Protein AF-A0A3L9G1S4-F1 (afdb_monomer_lite)

Structure (mmCIF, N/CA/C/O backbone):
data_AF-A0A3L9G1S4-F1
#
_entry.id   AF-A0A3L9G1S4-F1
#
loop_
_atom_site.group_PDB
_atom_site.id
_atom_site.type_symbol
_atom_site.label_atom_id
_atom_site.label_alt_id
_atom_site.label_comp_id
_atom_site.label_asym_id
_atom_site.label_entity_id
_atom_site.label_seq_id
_atom_site.pdbx_PDB_ins_code
_atom_site.Cartn_x
_atom_site.Cartn_y
_atom_site.Cartn_z
_atom_site.occupancy
_atom_site.B_iso_or_equiv
_atom_site.auth_seq_id
_atom_site.auth_comp_id
_atom_site.auth_asym_id
_atom_site.auth_atom_id
_atom_site.pdbx_PDB_model_num
ATOM 1 N N . LEU A 1 1 ? -16.934 -5.164 10.570 1.00 78.69 1 LEU A N 1
ATOM 2 C CA . LEU A 1 1 ? -17.321 -3.794 10.991 1.00 78.69 1 LEU A CA 1
ATOM 3 C C . LEU A 1 1 ? -18.673 -3.375 10.433 1.00 78.69 1 LEU A C 1
ATOM 5 O O . LEU A 1 1 ? -19.546 -3.086 11.239 1.00 78.69 1 LEU A O 1
ATOM 9 N N . GLY A 1 2 ? -18.878 -3.421 9.109 1.00 77.50 2 GLY A N 1
ATOM 10 C CA . GLY A 1 2 ? -20.162 -3.054 8.485 1.00 77.50 2 GLY A CA 1
ATOM 11 C C . GLY A 1 2 ? -21.370 -3.769 9.099 1.00 77.50 2 GLY A C 1
ATOM 12 O O . GLY A 1 2 ? -22.314 -3.113 9.518 1.00 77.50 2 GLY A O 1
ATOM 13 N N . TYR A 1 3 ? -21.289 -5.090 9.299 1.00 83.00 3 TYR A N 1
ATOM 14 C CA . TYR A 1 3 ? -22.360 -5.854 9.953 1.00 83.00 3 TYR A CA 1
ATOM 15 C C . TYR A 1 3 ? -22.731 -5.317 11.350 1.00 83.00 3 TYR A C 1
ATOM 17 O O . TYR A 1 3 ? -23.894 -5.052 11.623 1.00 83.00 3 TYR A O 1
ATOM 25 N N . PHE A 1 4 ? -21.759 -5.083 12.235 1.00 82.44 4 PHE A N 1
ATOM 26 C CA . PHE A 1 4 ? -22.043 -4.601 13.594 1.00 82.44 4 PHE A CA 1
ATOM 27 C C . PH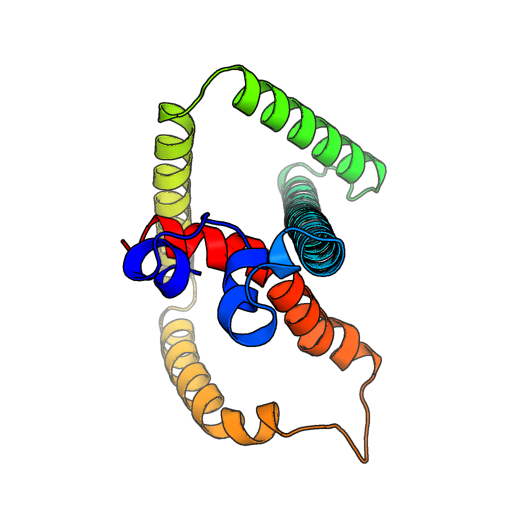E A 1 4 ? -22.545 -3.158 13.621 1.00 82.44 4 PHE A C 1
ATOM 29 O O . PHE A 1 4 ? -23.410 -2.822 14.427 1.00 82.44 4 PHE A O 1
ATOM 36 N N . SER A 1 5 ? -22.042 -2.309 12.728 1.00 78.56 5 SER A N 1
ATOM 37 C CA . SER A 1 5 ? -22.475 -0.918 12.695 1.00 78.56 5 SER A CA 1
ATOM 38 C C . SER A 1 5 ? -23.863 -0.758 12.074 1.00 78.56 5 SER A C 1
ATOM 40 O O . SER A 1 5 ? -24.700 -0.071 12.647 1.00 78.56 5 SER A O 1
ATOM 42 N N . TYR A 1 6 ? -24.164 -1.459 10.976 1.00 81.50 6 TYR A N 1
ATOM 43 C CA . TYR A 1 6 ? -25.438 -1.299 10.266 1.00 81.50 6 TYR A CA 1
ATOM 44 C C . TYR A 1 6 ? -26.550 -2.237 10.737 1.00 81.50 6 TYR A C 1
ATOM 46 O O . TYR A 1 6 ? -27.714 -1.845 10.715 1.00 81.50 6 TYR A O 1
ATOM 54 N N . ARG A 1 7 ? -26.232 -3.457 11.194 1.00 84.12 7 ARG A N 1
ATOM 55 C CA . ARG A 1 7 ? -27.241 -4.414 11.687 1.00 84.12 7 ARG A CA 1
ATOM 56 C C . ARG A 1 7 ? -27.475 -4.311 13.192 1.00 84.12 7 ARG A C 1
ATOM 58 O O . ARG A 1 7 ? -28.610 -4.466 13.626 1.00 84.12 7 ARG A O 1
ATOM 65 N N . TYR A 1 8 ? -26.422 -4.060 13.973 1.00 79.19 8 TYR A N 1
ATOM 66 C CA . TYR A 1 8 ? -26.495 -3.959 15.440 1.00 79.19 8 TYR A CA 1
ATOM 67 C C . TYR A 1 8 ? -26.497 -2.517 15.961 1.00 79.19 8 TYR A C 1
ATOM 69 O O . TYR A 1 8 ? -26.524 -2.315 17.173 1.00 79.19 8 TYR A O 1
ATOM 77 N N . ASN A 1 9 ? -26.489 -1.522 15.065 1.00 81.31 9 ASN A N 1
ATOM 78 C CA . ASN A 1 9 ? -26.499 -0.095 15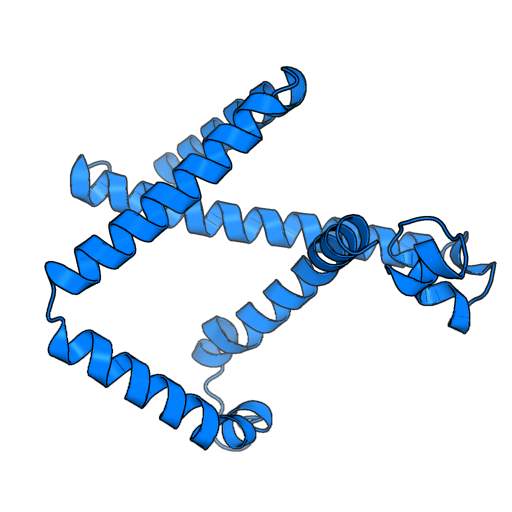.399 1.00 81.31 9 ASN A CA 1
ATOM 79 C C . ASN A 1 9 ? -25.381 0.310 16.384 1.00 81.31 9 ASN A C 1
ATOM 81 O O . ASN A 1 9 ? -25.566 1.167 17.249 1.00 81.31 9 ASN A O 1
ATOM 85 N N . LEU A 1 10 ? -24.225 -0.357 16.286 1.00 82.56 10 LEU A N 1
ATOM 86 C CA . LEU A 1 10 ? -23.045 -0.064 17.097 1.00 82.56 10 LEU A CA 1
ATOM 87 C C . LEU A 1 10 ? -22.185 1.032 16.439 1.00 82.56 10 LEU A C 1
ATOM 89 O O . LEU A 1 10 ? -22.238 1.213 15.217 1.00 82.56 10 LEU A O 1
ATOM 93 N N . PRO A 1 11 ? -21.351 1.745 17.222 1.00 81.19 11 PRO A N 1
ATOM 94 C CA . PRO A 1 11 ? -20.438 2.745 16.677 1.00 81.19 11 PRO A CA 1
ATOM 95 C C . PRO A 1 11 ? -19.550 2.148 15.581 1.00 81.19 11 PRO A C 1
ATOM 97 O O . PRO A 1 11 ? -19.132 0.995 15.673 1.00 81.19 11 PRO A O 1
ATOM 100 N N . LEU A 1 12 ? -19.217 2.925 14.549 1.00 81.44 12 LEU A N 1
ATOM 101 C CA . LEU A 1 12 ? -18.315 2.479 13.485 1.00 81.44 12 LEU A CA 1
ATOM 102 C C . LEU A 1 12 ? -16.856 2.513 13.985 1.00 81.44 12 LEU A C 1
ATOM 104 O O . LEU A 1 12 ? -16.066 3.371 13.607 1.00 81.44 12 LEU A O 1
ATOM 108 N N . THR A 1 13 ? -16.521 1.600 14.896 1.00 82.69 13 THR A N 1
ATOM 109 C CA . THR A 1 13 ? -15.224 1.522 15.587 1.00 82.69 13 THR A CA 1
ATOM 110 C C . THR A 1 13 ? -14.710 0.086 15.611 1.00 82.69 13 THR A C 1
ATOM 112 O O . THR A 1 13 ? -15.507 -0.856 15.594 1.00 82.69 13 THR A O 1
ATOM 115 N N . ILE A 1 14 ? -13.386 -0.103 15.665 1.00 85.50 14 ILE A N 1
ATOM 116 C CA . ILE A 1 14 ? -12.761 -1.439 15.655 1.00 85.50 14 ILE A CA 1
ATOM 117 C C . ILE A 1 14 ? -13.269 -2.271 16.835 1.00 85.50 14 ILE A C 1
ATOM 119 O O . ILE A 1 14 ? -13.687 -3.417 16.646 1.00 85.50 14 ILE A O 1
ATOM 123 N N . ARG A 1 15 ? -13.340 -1.671 18.032 1.00 84.75 15 ARG A N 1
ATOM 124 C CA . ARG A 1 15 ? -13.892 -2.307 19.241 1.00 84.75 15 ARG A CA 1
ATOM 125 C C . ARG A 1 15 ? -15.296 -2.900 19.060 1.00 84.75 15 ARG A C 1
ATOM 127 O O . ARG A 1 15 ? -15.638 -3.859 19.744 1.00 84.75 15 ARG A O 1
ATOM 134 N N . SER A 1 16 ? -16.117 -2.393 18.137 1.00 84.69 16 SER A N 1
ATOM 135 C CA . SER A 1 16 ? -17.471 -2.916 17.904 1.00 84.69 16 SER A CA 1
ATOM 136 C C . SER A 1 16 ? -17.474 -4.306 17.273 1.00 84.69 16 SER A C 1
ATOM 138 O O . SER A 1 16 ? -18.436 -5.047 17.459 1.00 84.69 16 SER A O 1
ATOM 140 N N . ALA A 1 17 ? -16.392 -4.708 16.597 1.00 85.00 17 ALA A N 1
ATOM 141 C CA . ALA A 1 17 ? -16.224 -6.082 16.122 1.00 85.00 17 ALA A CA 1
ATOM 142 C C . ALA A 1 17 ? -16.088 -7.099 17.269 1.00 85.00 17 ALA A C 1
ATOM 144 O O . ALA A 1 17 ? -16.379 -8.277 17.085 1.00 85.00 17 ALA A O 1
ATOM 145 N N . LEU A 1 18 ? -15.686 -6.641 18.456 1.00 86.62 18 LEU A N 1
ATOM 146 C CA . LEU A 1 18 ? -15.483 -7.470 19.644 1.00 86.62 18 LEU A CA 1
ATOM 147 C C . LEU A 1 18 ? -16.738 -7.598 20.517 1.00 86.62 18 LEU A C 1
ATOM 149 O O . LEU A 1 18 ? -16.733 -8.343 21.499 1.00 86.62 18 LEU A O 1
ATOM 153 N N . TYR A 1 19 ? -17.825 -6.907 20.159 1.00 86.19 19 TYR A N 1
ATOM 154 C CA . TYR A 1 19 ? -19.077 -6.929 20.914 1.00 86.19 19 TYR A CA 1
ATOM 155 C C . TYR A 1 19 ? -19.662 -8.341 21.123 1.00 86.19 19 TYR A C 1
ATOM 157 O O . TYR A 1 19 ? -20.096 -8.613 22.239 1.00 86.19 19 TYR A O 1
ATOM 165 N N . PRO A 1 20 ? -19.639 -9.280 20.152 1.00 84.81 20 PRO A N 1
ATOM 166 C CA . PRO A 1 20 ? -20.161 -10.635 20.375 1.00 84.81 20 PRO A CA 1
ATOM 167 C C . PRO A 1 20 ? -19.406 -11.431 21.443 1.00 84.81 20 PRO A C 1
ATOM 169 O O . PRO A 1 20 ? -19.988 -12.300 22.080 1.00 84.81 20 PRO A O 1
ATOM 172 N N . ILE A 1 21 ? -18.116 -11.139 21.633 1.00 87.69 21 ILE A N 1
ATOM 173 C CA . ILE A 1 21 ? -17.244 -11.877 22.556 1.00 87.69 21 ILE A CA 1
ATOM 174 C C . ILE A 1 21 ? -17.260 -11.224 23.943 1.00 87.69 21 ILE A C 1
ATOM 176 O O . ILE A 1 21 ? -17.358 -11.907 24.958 1.00 87.69 21 ILE A O 1
ATOM 180 N N . PHE A 1 22 ? -17.180 -9.891 24.000 1.00 86.56 22 PHE A N 1
ATOM 181 C CA . PHE A 1 22 ? -16.989 -9.151 25.254 1.00 86.56 22 PHE A CA 1
ATOM 182 C C . PHE A 1 22 ? -18.213 -8.330 25.692 1.00 86.56 22 PHE A C 1
ATOM 184 O O . PHE A 1 22 ? -18.203 -7.718 26.766 1.00 86.56 22 PHE A O 1
ATOM 191 N N . GLY A 1 23 ? -19.284 -8.302 24.897 1.00 85.19 23 GLY A N 1
ATOM 192 C CA . GLY A 1 23 ? -20.509 -7.557 25.183 1.00 85.19 23 GLY A CA 1
ATOM 193 C C . GLY A 1 23 ? -20.234 -6.080 25.468 1.00 85.19 23 GLY A C 1
ATOM 194 O O . GLY A 1 23 ? -19.447 -5.427 24.788 1.00 85.19 23 GLY A O 1
ATOM 195 N N . LYS A 1 24 ? -20.836 -5.539 26.534 1.00 84.81 24 LYS A N 1
ATOM 196 C CA . LYS A 1 24 ? -20.651 -4.133 26.949 1.00 84.81 24 LYS A CA 1
ATOM 197 C C . LYS A 1 24 ? -19.234 -3.804 27.456 1.00 84.81 24 LYS A C 1
ATOM 199 O O . LYS A 1 24 ? -18.910 -2.626 27.592 1.00 84.81 24 LYS A O 1
ATOM 204 N N . ARG A 1 25 ? -18.371 -4.803 27.707 1.00 85.12 25 ARG A N 1
ATOM 205 C CA . ARG A 1 25 ? -16.988 -4.586 28.184 1.00 85.12 25 ARG A CA 1
ATOM 206 C C . ARG A 1 25 ? -16.073 -3.970 27.121 1.00 85.12 25 ARG A C 1
ATOM 208 O O . ARG A 1 25 ? -14.985 -3.515 27.461 1.00 85.12 25 ARG A O 1
ATOM 215 N N . ILE A 1 26 ? -16.525 -3.876 25.866 1.00 85.94 26 ILE A N 1
ATOM 216 C CA . ILE A 1 26 ? -15.817 -3.142 24.804 1.00 85.94 26 ILE A CA 1
ATOM 217 C C . ILE A 1 26 ? -15.672 -1.641 25.096 1.00 85.94 26 ILE A C 1
ATOM 219 O O . ILE A 1 26 ? -14.833 -0.983 24.496 1.00 85.94 26 ILE A O 1
ATOM 223 N N . ASN A 1 27 ? -16.464 -1.088 26.019 1.00 84.75 27 ASN A N 1
ATOM 224 C CA . ASN A 1 27 ? -16.330 0.306 26.454 1.00 84.75 27 ASN A CA 1
ATOM 225 C C . ASN A 1 27 ? -15.293 0.484 27.578 1.00 84.75 27 ASN A C 1
ATOM 227 O O . ASN A 1 27 ? -15.135 1.583 28.096 1.00 84.75 27 ASN A O 1
ATOM 231 N N . GLY A 1 28 ? -14.625 -0.599 27.986 1.00 86.88 28 GLY A N 1
ATOM 232 C CA . GLY A 1 28 ? -13.579 -0.600 29.002 1.00 86.88 28 GLY A CA 1
ATOM 233 C C . GLY A 1 28 ? -12.170 -0.787 28.418 1.00 86.88 28 GLY A C 1
ATOM 234 O O . GLY A 1 28 ? -11.968 -0.652 27.208 1.00 86.88 28 GLY A O 1
ATOM 235 N N . PRO A 1 29 ? -11.190 -1.159 29.265 1.00 89.75 29 PRO A N 1
ATOM 236 C CA . PRO A 1 29 ? -9.780 -1.265 28.884 1.00 89.75 29 PRO A CA 1
ATOM 237 C C . PRO A 1 29 ? -9.520 -2.140 27.652 1.00 89.75 29 PRO A C 1
ATOM 239 O O . PRO A 1 29 ? -8.727 -1.762 26.802 1.00 89.75 29 PRO A O 1
ATOM 242 N N . ILE A 1 30 ? -10.243 -3.258 27.506 1.00 87.88 30 ILE A N 1
ATOM 243 C CA . ILE A 1 30 ? -10.076 -4.197 26.381 1.00 87.88 30 ILE A CA 1
ATOM 244 C C . ILE A 1 30 ? -10.353 -3.514 25.034 1.00 87.88 30 ILE A C 1
ATOM 246 O O . ILE A 1 30 ? -9.587 -3.677 24.087 1.00 87.88 30 ILE A O 1
ATOM 250 N N . GLY A 1 31 ? -11.432 -2.730 24.939 1.00 86.81 31 GLY A N 1
ATOM 251 C CA . GLY A 1 31 ? -11.748 -2.018 23.702 1.00 86.81 31 GLY A CA 1
ATOM 252 C C . GLY A 1 31 ? -10.784 -0.868 23.429 1.00 86.81 31 GLY A C 1
ATOM 253 O O . GLY A 1 31 ? -10.409 -0.657 22.279 1.00 86.81 31 GLY A O 1
ATOM 254 N N . HIS A 1 32 ? -10.323 -0.172 24.474 1.00 89.62 32 HIS A N 1
ATOM 255 C CA . HIS A 1 32 ? -9.304 0.871 24.331 1.00 89.62 32 HIS A CA 1
ATOM 256 C C . HIS A 1 32 ? -7.972 0.305 23.830 1.00 89.62 32 HIS A C 1
ATOM 258 O O . HIS A 1 32 ? -7.382 0.884 22.926 1.00 89.62 32 HIS A O 1
ATOM 264 N N . SER A 1 33 ? -7.520 -0.843 24.344 1.00 90.81 33 SER A N 1
ATOM 265 C CA . SER A 1 33 ? -6.294 -1.498 23.870 1.00 90.81 33 SER A CA 1
ATOM 266 C C . SER A 1 33 ? -6.357 -1.843 22.383 1.00 90.81 33 SER A C 1
ATOM 268 O O . SER A 1 33 ? -5.383 -1.643 21.662 1.00 90.81 33 SER A O 1
ATOM 270 N N . VAL A 1 34 ? -7.506 -2.327 21.910 1.00 89.75 34 VAL A N 1
ATOM 271 C CA . VAL A 1 34 ? -7.704 -2.701 20.502 1.00 89.75 34 VAL A CA 1
ATOM 272 C C . VAL A 1 34 ? -7.744 -1.471 19.602 1.00 89.75 34 VAL A C 1
ATOM 274 O O . VAL A 1 34 ? -7.112 -1.470 18.549 1.00 89.75 34 VAL A O 1
ATOM 277 N N . ASP A 1 35 ? -8.436 -0.411 20.018 1.00 89.88 35 ASP A N 1
ATOM 278 C CA . ASP A 1 35 ? -8.448 0.846 19.269 1.00 89.88 35 ASP A CA 1
ATOM 279 C C . ASP A 1 35 ? -7.045 1.477 19.214 1.00 89.88 35 ASP A C 1
ATOM 281 O O . ASP A 1 35 ? -6.629 1.939 18.155 1.00 89.88 35 ASP A O 1
ATOM 285 N N . ILE A 1 36 ? -6.273 1.434 20.308 1.00 91.62 36 ILE A N 1
ATOM 286 C CA . ILE A 1 36 ? -4.873 1.890 20.326 1.00 91.62 36 ILE A CA 1
ATOM 287 C C . ILE A 1 36 ? -4.029 1.068 19.347 1.00 91.62 36 ILE A C 1
ATOM 289 O O . ILE A 1 36 ? -3.320 1.644 18.524 1.00 91.62 36 ILE A O 1
ATOM 293 N N . ALA A 1 37 ? -4.130 -0.264 19.386 1.00 91.44 37 ALA A N 1
ATOM 294 C CA . ALA A 1 37 ? -3.412 -1.136 18.457 1.00 91.44 37 ALA A CA 1
ATOM 295 C C . ALA A 1 37 ? -3.788 -0.845 16.993 1.00 91.44 37 ALA A C 1
ATOM 297 O O . ALA A 1 37 ? -2.916 -0.799 16.127 1.00 91.44 37 ALA A O 1
ATOM 298 N N . ALA A 1 38 ? -5.068 -0.585 16.720 1.00 90.12 38 ALA A N 1
ATOM 299 C CA . ALA A 1 38 ? -5.554 -0.225 15.394 1.00 90.12 38 ALA A CA 1
ATOM 300 C C . ALA A 1 38 ? -5.012 1.125 14.902 1.00 90.12 38 ALA A C 1
ATOM 302 O O . ALA A 1 38 ? -4.618 1.240 13.740 1.00 90.12 38 ALA A O 1
ATOM 303 N N . VAL A 1 39 ? -4.966 2.136 15.774 1.00 91.31 39 VAL A N 1
ATOM 304 C CA . VAL A 1 39 ? -4.378 3.447 15.458 1.00 91.31 39 VAL A CA 1
ATOM 305 C C . VAL A 1 39 ? -2.885 3.303 15.179 1.00 91.31 39 VAL A C 1
ATOM 307 O O . VAL A 1 39 ? -2.415 3.781 14.150 1.00 91.31 39 VAL A O 1
ATOM 310 N N . ILE A 1 40 ? -2.151 2.589 16.036 1.00 91.94 40 ILE A N 1
ATOM 311 C CA . ILE A 1 40 ? -0.716 2.334 15.854 1.00 91.94 40 ILE A CA 1
ATOM 312 C C . ILE A 1 40 ? -0.458 1.600 14.532 1.00 91.94 40 ILE A C 1
ATOM 314 O O . ILE A 1 40 ? 0.386 2.034 13.748 1.00 91.94 40 ILE A O 1
ATOM 318 N N . GLY A 1 41 ? -1.212 0.533 14.247 1.00 90.56 41 GLY A N 1
ATOM 319 C CA . GLY A 1 41 ? -1.105 -0.213 12.990 1.00 90.56 41 GLY A CA 1
ATOM 320 C C . GLY A 1 41 ? -1.352 0.670 11.767 1.00 90.56 41 GLY A C 1
ATOM 321 O O . GLY A 1 41 ? -0.580 0.636 10.810 1.00 90.56 41 GLY A O 1
ATOM 322 N N . THR A 1 42 ? -2.362 1.540 11.837 1.00 90.00 42 THR A N 1
ATOM 323 C CA . THR A 1 42 ? -2.671 2.493 10.763 1.00 90.00 42 THR A CA 1
ATOM 324 C C . THR A 1 42 ? -1.530 3.491 10.548 1.00 90.00 42 THR A C 1
ATOM 326 O O . THR A 1 42 ? -1.145 3.738 9.407 1.00 90.00 42 THR A O 1
ATOM 329 N N . ILE A 1 43 ? -0.944 4.030 11.624 1.00 90.88 43 ILE A N 1
ATOM 330 C CA . ILE A 1 43 ? 0.192 4.963 11.545 1.00 90.88 43 ILE A CA 1
ATOM 331 C C . ILE A 1 43 ? 1.395 4.294 10.877 1.00 90.88 43 ILE A C 1
ATOM 333 O O . ILE A 1 43 ? 1.935 4.844 9.918 1.00 90.88 43 ILE A O 1
ATOM 337 N N . PHE A 1 44 ? 1.789 3.101 11.336 1.00 89.75 44 PHE A N 1
ATOM 338 C CA . PHE A 1 44 ? 2.899 2.359 10.728 1.00 89.75 44 PHE A CA 1
ATOM 339 C C . PHE A 1 44 ? 2.619 2.031 9.266 1.00 89.75 44 PHE A C 1
ATOM 341 O O . PHE A 1 44 ? 3.473 2.233 8.409 1.00 89.75 44 PHE A O 1
ATOM 348 N N . GLY A 1 45 ? 1.396 1.605 8.964 1.00 88.62 45 GLY A N 1
ATOM 349 C CA . GLY A 1 45 ? 0.966 1.327 7.609 1.00 88.62 45 GLY A CA 1
ATOM 350 C C . GLY A 1 45 ? 1.112 2.520 6.663 1.00 88.62 45 GLY A C 1
ATOM 351 O O . GLY A 1 45 ? 1.614 2.371 5.542 1.00 88.62 45 GLY A O 1
ATOM 352 N N . ILE A 1 46 ? 0.645 3.695 7.082 1.00 88.44 46 ILE A N 1
ATOM 353 C CA . ILE A 1 46 ? 0.740 4.925 6.288 1.00 88.44 46 ILE A CA 1
ATOM 354 C C . ILE A 1 46 ? 2.209 5.342 6.149 1.00 88.44 46 ILE A C 1
ATOM 356 O O . ILE A 1 46 ? 2.645 5.664 5.044 1.00 88.44 46 ILE A O 1
ATOM 360 N N . ALA A 1 47 ? 2.988 5.272 7.233 1.00 89.31 47 ALA A N 1
ATOM 361 C CA . ALA A 1 47 ? 4.407 5.617 7.235 1.00 89.31 47 ALA A CA 1
ATOM 362 C C . ALA A 1 47 ? 5.227 4.748 6.267 1.00 89.31 47 ALA A C 1
ATOM 364 O O . ALA A 1 47 ? 6.017 5.285 5.494 1.00 89.31 47 ALA A O 1
ATOM 365 N N . THR A 1 48 ? 5.008 3.428 6.248 1.00 90.44 48 THR A N 1
ATOM 366 C CA . THR A 1 48 ? 5.679 2.511 5.311 1.00 90.44 48 THR A CA 1
ATOM 367 C C . THR A 1 48 ? 5.346 2.848 3.860 1.00 90.44 48 THR A C 1
ATOM 369 O O . THR A 1 48 ? 6.248 2.950 3.030 1.00 90.44 48 THR A O 1
ATOM 372 N N . THR A 1 49 ? 4.067 3.084 3.557 1.00 89.62 49 THR A N 1
ATOM 373 C CA . THR A 1 49 ? 3.617 3.428 2.196 1.00 89.62 49 THR A CA 1
ATOM 374 C C . THR A 1 49 ? 4.233 4.745 1.724 1.00 89.62 49 THR A C 1
ATOM 376 O O . THR A 1 49 ? 4.745 4.828 0.608 1.00 89.62 49 THR A O 1
ATOM 379 N N . LEU A 1 50 ? 4.243 5.762 2.593 1.00 89.94 50 LEU A N 1
ATOM 380 C CA . LEU A 1 50 ? 4.868 7.055 2.315 1.00 89.94 50 LEU A CA 1
ATOM 381 C C . LEU A 1 50 ? 6.381 6.914 2.106 1.00 89.94 50 LEU A C 1
ATOM 383 O O . LEU A 1 50 ? 6.924 7.488 1.167 1.00 89.94 50 LEU A O 1
ATOM 387 N N . GLY A 1 51 ? 7.055 6.125 2.947 1.00 90.50 51 GLY A N 1
ATOM 388 C CA . GLY A 1 51 ? 8.489 5.867 2.836 1.00 90.50 51 GLY A CA 1
ATOM 389 C C . GLY A 1 51 ? 8.866 5.234 1.496 1.00 90.50 51 GLY A C 1
ATOM 390 O O . GLY A 1 51 ? 9.769 5.727 0.822 1.00 90.50 51 GLY A O 1
ATOM 391 N N . ILE A 1 52 ? 8.134 4.200 1.069 1.00 91.38 52 ILE A N 1
ATOM 392 C CA . ILE A 1 52 ? 8.334 3.559 -0.241 1.00 91.38 52 ILE A CA 1
ATOM 393 C C . ILE A 1 52 ? 8.107 4.568 -1.374 1.00 91.38 52 ILE A C 1
ATOM 395 O O . ILE A 1 52 ? 8.929 4.654 -2.287 1.00 91.38 52 ILE A O 1
ATOM 399 N N . GLY A 1 53 ? 7.044 5.374 -1.289 1.00 92.06 53 GLY A N 1
ATOM 400 C CA . GLY A 1 53 ? 6.749 6.412 -2.277 1.00 92.06 53 GLY A CA 1
ATOM 401 C C . GLY A 1 53 ? 7.863 7.454 -2.403 1.00 92.06 53 GLY A C 1
ATOM 402 O O . GLY A 1 53 ? 8.260 7.799 -3.512 1.00 92.06 53 GLY A O 1
ATOM 403 N N . VAL A 1 54 ? 8.431 7.914 -1.283 1.00 93.50 54 VAL A N 1
ATOM 404 C CA . VAL A 1 54 ? 9.540 8.883 -1.291 1.00 93.50 54 VAL A CA 1
ATOM 405 C C . VAL A 1 54 ? 10.814 8.284 -1.875 1.00 93.50 54 VAL A C 1
ATOM 407 O O . VAL A 1 54 ? 11.512 8.967 -2.622 1.00 93.50 54 VAL A O 1
ATOM 410 N N . VAL A 1 55 ? 11.123 7.020 -1.572 1.00 92.69 55 VAL A N 1
ATOM 411 C CA . VAL A 1 55 ? 12.284 6.338 -2.163 1.00 92.69 55 VAL A CA 1
ATOM 412 C C . VAL A 1 55 ? 12.129 6.239 -3.682 1.00 92.69 55 VAL A C 1
ATOM 414 O O . VAL A 1 55 ? 13.061 6.587 -4.404 1.00 92.69 55 VAL A O 1
ATOM 417 N N . GLN A 1 56 ? 10.950 5.845 -4.173 1.00 92.69 56 GLN A N 1
ATOM 418 C CA . GLN A 1 56 ? 10.673 5.792 -5.613 1.00 92.69 56 GLN A CA 1
ATOM 419 C C . GLN A 1 56 ? 10.734 7.177 -6.267 1.00 92.69 56 GLN A C 1
ATOM 421 O O . GLN A 1 56 ? 11.314 7.323 -7.341 1.00 92.69 56 GLN A O 1
ATOM 426 N N . LEU A 1 57 ? 10.192 8.207 -5.610 1.00 93.06 57 LEU A N 1
ATOM 427 C CA . LEU A 1 57 ? 10.233 9.580 -6.107 1.00 93.06 57 LEU A CA 1
ATOM 428 C C . LEU A 1 57 ? 11.667 10.110 -6.185 1.00 93.06 57 LEU A C 1
ATOM 430 O O . LEU A 1 57 ? 12.048 10.684 -7.200 1.00 93.06 57 LEU A O 1
ATOM 434 N N . ASN A 1 58 ? 12.476 9.909 -5.142 1.00 93.69 58 ASN A N 1
ATOM 435 C CA . ASN A 1 58 ? 13.865 10.361 -5.138 1.00 93.69 58 ASN A CA 1
ATOM 436 C C . ASN A 1 58 ? 14.691 9.639 -6.206 1.00 93.69 58 ASN A C 1
ATOM 438 O O . ASN A 1 58 ? 15.477 10.292 -6.885 1.00 93.69 58 ASN A O 1
ATOM 442 N N . TYR A 1 59 ? 14.456 8.339 -6.409 1.00 93.19 59 TYR A N 1
ATOM 443 C CA . TYR A 1 59 ? 15.063 7.593 -7.508 1.00 93.19 59 TYR A CA 1
ATOM 444 C C . TYR A 1 59 ? 14.657 8.161 -8.876 1.00 93.19 59 TYR A C 1
ATOM 446 O O . TYR A 1 59 ? 15.515 8.416 -9.715 1.00 93.19 59 TYR A O 1
ATOM 454 N N . GLY A 1 60 ? 13.370 8.452 -9.087 1.00 92.38 60 GLY A N 1
ATOM 455 C CA . GLY A 1 60 ? 12.895 9.095 -10.316 1.00 92.38 60 GLY A CA 1
ATOM 456 C C . GLY A 1 60 ? 13.529 10.470 -10.552 1.00 92.38 60 GLY A C 1
ATOM 457 O O . GLY A 1 60 ? 13.943 10.777 -11.666 1.00 92.38 60 GLY A O 1
ATOM 458 N N . LEU A 1 61 ? 13.672 11.278 -9.499 1.00 93.31 61 LEU A N 1
ATOM 459 C CA . LEU A 1 61 ? 14.367 12.565 -9.567 1.00 93.31 61 LEU A CA 1
ATOM 460 C C . LEU A 1 61 ? 15.857 12.411 -9.889 1.00 93.31 61 LEU A C 1
ATOM 462 O O . LEU A 1 61 ? 16.404 13.234 -10.616 1.00 93.31 61 LEU A O 1
ATOM 466 N N . SER A 1 62 ? 16.500 11.366 -9.372 1.00 94.12 62 SER A N 1
ATOM 467 C CA . SER A 1 62 ? 17.892 11.053 -9.689 1.00 94.12 62 SER A CA 1
ATOM 468 C C . SER A 1 62 ? 18.060 10.709 -11.166 1.00 94.12 62 SER A C 1
ATOM 470 O O . SER A 1 62 ? 18.912 11.281 -11.832 1.00 94.12 62 SER A O 1
ATOM 472 N N . VAL A 1 63 ? 17.182 9.868 -11.714 1.00 94.19 63 VAL A N 1
ATOM 473 C CA . VAL A 1 63 ? 17.230 9.476 -13.131 1.00 94.19 63 VAL A CA 1
ATOM 474 C C . VAL A 1 63 ? 16.915 10.645 -14.076 1.00 94.19 63 VAL A C 1
ATOM 476 O O . VAL A 1 63 ? 17.504 10.733 -15.149 1.00 94.19 63 VAL A O 1
ATOM 479 N N . LEU A 1 64 ? 15.983 11.531 -13.710 1.00 94.81 64 LEU A N 1
ATOM 480 C CA . LEU A 1 64 ? 15.502 12.603 -14.596 1.00 94.81 64 LEU A CA 1
ATOM 481 C C . LEU A 1 64 ? 16.274 13.921 -14.468 1.00 94.81 64 LEU A C 1
ATOM 483 O O . LEU A 1 64 ? 16.398 14.650 -15.449 1.00 94.81 64 LEU A O 1
ATOM 487 N N . PHE A 1 65 ? 16.740 14.251 -13.264 1.00 93.31 65 PHE A N 1
ATOM 488 C CA . PHE A 1 65 ? 17.301 15.565 -12.930 1.00 93.31 65 PHE A CA 1
ATOM 489 C C . PHE A 1 65 ? 18.682 15.482 -12.269 1.00 93.31 65 PHE A C 1
ATOM 491 O O . PHE A 1 65 ? 19.175 16.499 -11.788 1.00 93.31 65 PHE A O 1
ATOM 498 N N . ASP A 1 66 ? 19.285 14.289 -12.214 1.00 90.44 66 ASP A N 1
ATOM 499 C CA . ASP A 1 66 ? 20.604 14.031 -11.617 1.00 90.44 66 ASP A CA 1
ATOM 500 C C . ASP A 1 66 ? 20.703 14.454 -10.135 1.00 90.44 66 ASP A C 1
ATOM 502 O O . ASP A 1 66 ? 21.770 14.753 -9.600 1.00 90.44 66 ASP A O 1
ATOM 506 N N . ILE A 1 67 ? 19.561 14.486 -9.433 1.00 89.25 67 ILE A N 1
ATOM 507 C CA . ILE A 1 67 ? 19.514 14.776 -7.995 1.00 89.25 67 ILE A CA 1
ATOM 508 C C . ILE A 1 67 ? 20.059 13.557 -7.232 1.00 89.25 67 ILE A C 1
ATOM 510 O O . ILE A 1 67 ? 19.528 12.459 -7.407 1.00 89.25 67 ILE A O 1
ATOM 514 N N . PRO A 1 68 ? 21.054 13.711 -6.338 1.00 88.69 68 PRO A N 1
ATOM 515 C CA . PRO A 1 68 ? 21.611 12.580 -5.604 1.00 88.69 68 PRO A CA 1
ATOM 516 C C . PRO A 1 68 ? 20.564 11.835 -4.766 1.00 88.69 68 PRO A C 1
ATOM 518 O O . PRO A 1 68 ? 19.843 12.446 -3.964 1.00 88.69 68 PRO A O 1
ATOM 521 N N . ASP A 1 69 ? 20.536 10.503 -4.890 1.00 89.38 69 ASP A N 1
ATOM 522 C CA . ASP A 1 69 ? 19.836 9.640 -3.937 1.00 89.38 69 ASP A CA 1
ATOM 523 C C . ASP A 1 69 ? 20.578 9.689 -2.594 1.00 89.38 69 ASP A C 1
ATOM 525 O O . ASP A 1 69 ? 21.612 9.052 -2.387 1.00 89.38 69 ASP A O 1
ATOM 529 N N . SER A 1 70 ? 20.071 10.515 -1.681 1.00 91.06 70 SER A N 1
ATOM 530 C CA . SER A 1 70 ? 20.682 10.759 -0.381 1.00 91.06 70 SER A CA 1
ATOM 531 C C . SER A 1 70 ? 19.630 10.798 0.717 1.00 91.06 70 SER A C 1
ATOM 533 O O . SER A 1 70 ? 18.474 11.173 0.504 1.00 91.06 70 SER A O 1
ATOM 535 N N . MET A 1 71 ? 20.045 10.461 1.941 1.00 91.31 71 MET A N 1
ATOM 536 C CA . MET A 1 71 ? 19.169 10.546 3.113 1.00 91.31 71 MET A CA 1
ATOM 537 C C . MET A 1 71 ? 18.610 11.967 3.301 1.00 91.31 71 MET A C 1
ATOM 539 O O . MET A 1 71 ? 17.449 12.127 3.672 1.00 91.31 71 MET A O 1
ATOM 543 N N . ALA A 1 72 ? 19.406 12.996 2.989 1.00 92.44 72 ALA A N 1
ATOM 544 C CA . ALA A 1 72 ? 18.976 14.390 3.054 1.00 92.44 72 ALA A CA 1
ATOM 545 C C . ALA A 1 72 ? 17.855 14.700 2.047 1.00 92.44 72 ALA A C 1
ATOM 547 O O . ALA A 1 72 ? 16.860 15.321 2.421 1.00 92.44 72 ALA A O 1
ATOM 548 N N . ALA A 1 73 ? 17.968 14.218 0.803 1.00 90.75 73 ALA A N 1
ATOM 549 C CA . ALA A 1 73 ? 16.927 14.388 -0.211 1.00 90.75 73 ALA A CA 1
ATOM 550 C C . ALA A 1 73 ? 15.621 13.686 0.196 1.00 90.75 73 ALA A C 1
ATOM 552 O O . ALA A 1 73 ? 14.552 14.294 0.153 1.00 90.75 73 ALA A O 1
ATOM 553 N N . LYS A 1 74 ? 15.701 12.442 0.685 1.00 92.94 74 LYS A N 1
ATOM 554 C CA . LYS A 1 74 ? 14.536 11.698 1.199 1.00 92.94 74 LYS A CA 1
ATOM 555 C C . LYS A 1 74 ? 13.876 12.414 2.379 1.00 92.94 74 LYS A C 1
ATOM 557 O O . LYS A 1 74 ? 12.657 12.571 2.393 1.00 92.94 74 LYS A O 1
ATOM 562 N N . ALA A 1 75 ? 14.662 12.899 3.340 1.00 92.69 75 ALA A N 1
ATOM 563 C CA . ALA A 1 75 ? 14.148 13.643 4.489 1.00 92.69 75 ALA A CA 1
ATOM 564 C C . ALA A 1 75 ? 13.451 14.949 4.070 1.00 92.69 75 ALA A C 1
ATOM 566 O O . ALA A 1 75 ? 12.362 15.248 4.563 1.00 92.69 75 ALA A O 1
ATOM 567 N N . ALA A 1 76 ? 14.030 15.693 3.122 1.00 92.88 76 ALA A N 1
ATOM 568 C CA . ALA A 1 76 ? 13.432 16.909 2.577 1.00 92.88 76 ALA A CA 1
ATOM 569 C C . ALA A 1 76 ? 12.103 16.626 1.855 1.00 92.88 76 ALA A C 1
ATOM 571 O O . ALA A 1 76 ? 11.125 17.342 2.071 1.00 92.88 76 ALA A O 1
ATOM 572 N N . LEU A 1 77 ? 12.035 15.555 1.057 1.00 93.00 77 LEU A N 1
ATOM 573 C CA . LEU A 1 77 ? 10.809 15.131 0.373 1.00 93.00 77 LEU A CA 1
ATOM 574 C C . LEU A 1 77 ? 9.708 14.713 1.356 1.00 93.00 77 LEU A C 1
ATOM 576 O O . LEU A 1 77 ? 8.544 15.067 1.154 1.00 93.00 77 LEU A O 1
ATOM 580 N N . ILE A 1 78 ? 10.055 14.008 2.440 1.00 92.50 78 ILE A N 1
ATOM 581 C CA . ILE A 1 78 ? 9.102 13.672 3.511 1.00 92.50 78 ILE A CA 1
ATOM 582 C C . ILE A 1 78 ? 8.584 14.949 4.173 1.00 92.50 78 ILE A C 1
ATOM 584 O O . ILE A 1 78 ? 7.371 15.123 4.282 1.00 92.50 78 ILE A O 1
ATOM 588 N N . ALA A 1 79 ? 9.477 15.854 4.584 1.00 93.75 79 ALA A N 1
ATOM 589 C CA . ALA A 1 79 ? 9.095 17.106 5.232 1.00 93.75 79 ALA A CA 1
ATOM 590 C C . ALA A 1 79 ? 8.166 17.942 4.338 1.00 93.75 79 ALA A C 1
ATOM 592 O O . ALA A 1 79 ? 7.114 18.397 4.788 1.00 93.75 79 ALA A O 1
ATOM 593 N N . LEU A 1 80 ? 8.503 18.066 3.052 1.00 92.88 80 LEU A N 1
ATOM 594 C CA . LEU A 1 80 ? 7.669 18.733 2.056 1.00 92.88 80 LEU A CA 1
ATOM 595 C C . LEU A 1 80 ? 6.290 18.071 1.933 1.00 92.88 80 LEU A C 1
ATOM 597 O O . LEU A 1 80 ? 5.273 18.761 1.957 1.00 92.88 80 LEU A O 1
ATOM 601 N N . SER A 1 81 ? 6.243 16.739 1.857 1.00 89.69 81 SER A N 1
ATOM 602 C CA . SER A 1 81 ? 4.987 15.985 1.754 1.00 89.69 81 SER A CA 1
ATOM 603 C C . SER A 1 81 ? 4.096 16.194 2.982 1.00 89.69 81 SER A C 1
ATOM 605 O O . SER A 1 81 ? 2.891 16.390 2.841 1.00 89.69 81 SER A O 1
ATOM 607 N N . VAL A 1 82 ? 4.681 16.219 4.185 1.00 90.19 82 VAL A N 1
ATOM 608 C CA . VAL A 1 82 ? 3.961 16.492 5.440 1.00 90.19 82 VAL A CA 1
ATOM 609 C C . VAL A 1 82 ? 3.414 17.919 5.465 1.00 90.19 82 VAL A C 1
ATOM 611 O O . VAL A 1 82 ? 2.263 18.116 5.857 1.00 90.19 82 VAL A O 1
ATOM 614 N N . ILE A 1 83 ? 4.189 18.911 5.017 1.00 91.19 83 ILE A N 1
ATOM 615 C CA . ILE A 1 83 ? 3.737 20.308 4.927 1.00 91.19 83 ILE A CA 1
ATOM 616 C C . ILE A 1 83 ? 2.548 20.417 3.967 1.00 91.19 83 ILE A C 1
ATOM 618 O O . ILE A 1 83 ? 1.510 20.968 4.337 1.00 91.19 83 ILE A O 1
ATOM 622 N N . ILE A 1 84 ? 2.665 19.844 2.766 1.00 88.12 84 ILE A N 1
ATOM 623 C CA . ILE A 1 84 ? 1.597 19.863 1.757 1.00 88.12 84 ILE A CA 1
ATOM 624 C C . ILE A 1 84 ? 0.343 19.160 2.286 1.00 88.12 84 ILE A C 1
ATOM 626 O O . ILE A 1 84 ? -0.753 19.710 2.190 1.00 88.12 84 ILE A O 1
ATOM 630 N N . ALA A 1 85 ? 0.490 17.978 2.891 1.00 85.00 85 ALA A N 1
ATOM 631 C CA . ALA A 1 85 ? -0.627 17.243 3.478 1.00 85.00 85 ALA A CA 1
ATOM 632 C C . ALA A 1 85 ? -1.312 18.043 4.597 1.00 85.00 85 ALA A C 1
ATOM 634 O O . ALA A 1 85 ? -2.539 18.117 4.641 1.00 85.00 85 ALA A O 1
ATOM 635 N N . THR A 1 86 ? -0.533 18.698 5.462 1.00 87.62 86 THR A N 1
ATOM 636 C CA . THR A 1 86 ? -1.057 19.538 6.549 1.00 87.62 86 THR A CA 1
ATOM 637 C C . THR A 1 86 ? -1.876 20.703 5.999 1.00 87.62 86 THR A C 1
ATOM 639 O O . THR A 1 86 ? -3.007 20.909 6.434 1.00 87.62 86 THR A O 1
ATOM 642 N N . ILE A 1 87 ? -1.350 21.422 5.001 1.00 86.50 87 ILE A N 1
ATOM 643 C CA . ILE A 1 87 ? -2.068 22.515 4.328 1.00 86.50 87 ILE A CA 1
ATOM 644 C C . ILE A 1 87 ? -3.337 21.988 3.649 1.00 86.50 87 ILE A C 1
ATOM 646 O O . ILE A 1 87 ? -4.396 22.607 3.746 1.00 86.50 87 ILE A O 1
ATOM 650 N N . SER A 1 88 ? -3.268 20.831 2.988 1.00 83.12 88 SER A N 1
ATOM 651 C CA . SER A 1 88 ? -4.418 20.232 2.304 1.00 83.12 88 SER A CA 1
ATOM 652 C C . SER A 1 88 ? -5.547 19.860 3.266 1.00 83.12 88 SER A C 1
ATOM 654 O O . SER A 1 88 ? -6.717 20.007 2.914 1.00 83.12 88 SER A O 1
ATOM 656 N N . VAL A 1 89 ? -5.219 19.374 4.467 1.00 83.69 89 VAL A N 1
ATOM 657 C CA . VAL A 1 89 ? -6.216 19.006 5.483 1.00 83.69 89 VAL A CA 1
ATOM 658 C C . VAL A 1 89 ? -6.843 20.249 6.114 1.00 83.69 89 VAL A C 1
ATOM 660 O O . VAL A 1 89 ? -8.053 20.275 6.324 1.00 83.69 89 VAL A O 1
ATOM 663 N N . THR A 1 90 ? -6.062 21.299 6.385 1.00 84.88 90 THR A N 1
ATOM 664 C CA . THR A 1 90 ? -6.584 22.529 7.009 1.00 84.88 90 THR A CA 1
ATOM 665 C C . THR A 1 90 ? -7.381 23.414 6.050 1.00 84.88 90 THR A C 1
ATOM 667 O O . THR A 1 90 ? -8.231 24.177 6.503 1.00 84.88 90 THR A O 1
ATOM 670 N N . SER A 1 91 ? -7.159 23.302 4.738 1.00 79.56 91 SER A N 1
ATOM 671 C CA . SER A 1 91 ? -7.831 24.120 3.714 1.00 79.56 91 SER A CA 1
ATOM 672 C C . SER A 1 91 ? -9.160 23.553 3.187 1.00 79.56 91 SER A C 1
ATOM 674 O O . SER A 1 91 ? -9.798 24.199 2.359 1.00 79.56 91 SER A O 1
ATOM 676 N N . GLY A 1 92 ? -9.626 22.394 3.673 1.0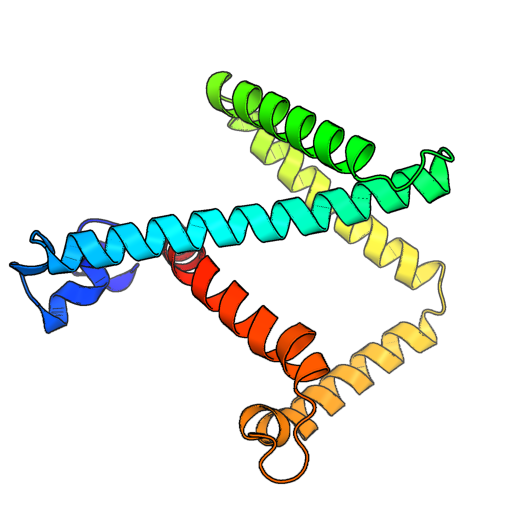0 69.75 92 GLY A N 1
ATOM 677 C CA . GLY A 1 92 ? -10.963 21.867 3.344 1.00 69.75 92 GLY A CA 1
ATOM 678 C C . GLY A 1 92 ? -11.123 21.437 1.878 1.00 69.75 92 GLY A C 1
ATOM 679 O O . GLY A 1 92 ? -12.066 21.831 1.192 1.00 69.75 92 GLY A O 1
ATOM 680 N N . VAL A 1 93 ? -10.184 20.634 1.374 1.00 64.19 93 VAL A N 1
ATOM 681 C CA . VAL A 1 93 ? -10.041 20.300 -0.057 1.00 64.19 93 VAL A CA 1
ATOM 682 C C . VAL A 1 93 ? -10.876 19.073 -0.464 1.00 64.19 93 VAL A C 1
ATOM 684 O O . VAL A 1 93 ? -10.393 18.159 -1.128 1.00 64.19 93 VAL A O 1
ATOM 687 N N . ASP A 1 94 ? -12.168 19.039 -0.131 1.00 69.50 94 ASP A N 1
ATOM 688 C CA . ASP A 1 94 ? -13.030 17.904 -0.518 1.00 69.50 94 ASP A CA 1
ATOM 689 C C . ASP A 1 94 ? -13.133 17.750 -2.049 1.00 69.50 94 ASP A C 1
ATOM 691 O O . ASP A 1 94 ? -13.111 16.642 -2.587 1.00 69.50 94 ASP A O 1
ATOM 695 N N . LYS A 1 95 ? -13.174 18.871 -2.786 1.00 69.88 95 LYS A N 1
ATOM 696 C CA . LYS A 1 95 ? -13.183 18.853 -4.260 1.00 69.88 95 LYS A CA 1
ATOM 697 C C . LYS A 1 95 ? -11.827 18.483 -4.865 1.00 69.88 95 LYS A C 1
ATOM 699 O O . LYS A 1 95 ? -11.795 17.795 -5.882 1.00 69.88 95 LYS A O 1
ATOM 704 N N . GLY A 1 96 ? -10.718 18.923 -4.266 1.00 72.56 96 GLY A N 1
ATOM 705 C CA . GLY A 1 96 ? -9.386 18.673 -4.827 1.00 72.56 96 GLY A CA 1
ATOM 706 C C . GLY A 1 96 ? -8.949 17.219 -4.673 1.00 72.56 96 GLY A C 1
ATOM 707 O O . GLY A 1 96 ? -8.381 16.670 -5.610 1.00 72.56 96 GLY A O 1
ATOM 708 N N . ILE A 1 97 ? -9.303 16.553 -3.566 1.00 77.81 97 ILE A N 1
ATOM 709 C CA . ILE A 1 97 ? -9.026 15.117 -3.386 1.00 77.81 97 ILE A CA 1
ATOM 710 C C . ILE A 1 97 ? -9.689 14.291 -4.495 1.00 77.81 97 ILE A C 1
ATOM 712 O O . ILE A 1 97 ? -9.074 13.371 -5.032 1.00 77.81 97 ILE A O 1
ATOM 716 N N . ARG A 1 98 ? -10.922 14.640 -4.883 1.00 79.94 98 ARG A N 1
ATOM 717 C CA . ARG A 1 98 ? -11.622 13.957 -5.974 1.00 79.94 98 ARG A CA 1
ATOM 718 C C . ARG A 1 98 ? -10.899 14.121 -7.312 1.00 79.94 98 ARG A C 1
ATOM 720 O O . ARG A 1 98 ? -10.643 13.119 -7.970 1.00 79.94 98 ARG A O 1
ATOM 727 N N . VAL A 1 99 ? -10.540 15.351 -7.684 1.00 84.56 99 VAL A N 1
ATOM 728 C CA . VAL A 1 99 ? -9.827 15.629 -8.946 1.00 84.56 99 VAL A CA 1
ATOM 729 C C . VAL A 1 99 ? -8.463 14.939 -8.971 1.00 84.56 99 VAL A C 1
ATOM 731 O O . VAL A 1 99 ? -8.105 14.330 -9.973 1.00 84.56 99 VAL A O 1
ATOM 734 N N . LEU A 1 100 ? -7.721 14.977 -7.860 1.00 85.19 100 LEU A N 1
ATOM 735 C CA . LEU A 1 100 ? -6.436 14.287 -7.731 1.00 85.19 100 LEU A CA 1
ATOM 736 C C . LEU A 1 100 ? -6.583 12.768 -7.877 1.00 85.19 100 LEU A C 1
ATOM 738 O O . LEU A 1 100 ? -5.765 12.141 -8.544 1.00 85.19 100 LEU A O 1
ATOM 742 N N . SER A 1 101 ? -7.629 12.180 -7.294 1.00 84.38 101 SER A N 1
ATOM 743 C CA . SER A 1 101 ? -7.919 10.749 -7.424 1.00 84.38 101 SER A CA 1
ATOM 744 C C . SER A 1 101 ? -8.274 10.364 -8.865 1.00 84.38 101 SER A C 1
ATOM 746 O O . SER A 1 101 ? -7.707 9.414 -9.404 1.00 84.38 101 SER A O 1
ATOM 748 N N . GLU A 1 102 ? -9.151 11.130 -9.524 1.00 91.12 102 GLU A N 1
ATOM 749 C CA . GLU A 1 102 ? -9.530 10.912 -10.928 1.00 91.12 102 GLU A CA 1
ATOM 750 C C . GLU A 1 102 ? -8.314 11.044 -11.864 1.00 91.12 102 GLU A C 1
ATOM 752 O O . GLU A 1 102 ? -8.097 10.187 -12.722 1.00 91.12 102 GLU A O 1
ATOM 757 N N . LEU A 1 103 ? -7.466 12.057 -11.648 1.00 93.94 103 LEU A N 1
ATOM 758 C CA . LEU A 1 103 ? -6.225 12.255 -12.399 1.00 93.94 103 LEU A CA 1
ATOM 759 C C . LEU A 1 103 ? -5.215 11.129 -12.149 1.00 93.94 103 LEU A C 1
ATOM 761 O O . LEU A 1 103 ? -4.608 10.644 -13.099 1.00 93.94 103 LEU A O 1
ATOM 765 N N . ASN A 1 104 ? -5.060 10.666 -10.907 1.00 93.25 104 ASN A N 1
ATOM 766 C CA . ASN A 1 104 ? -4.194 9.533 -10.583 1.00 93.25 104 ASN A CA 1
ATOM 767 C C . ASN A 1 104 ? -4.635 8.255 -11.312 1.00 93.25 104 ASN A C 1
ATOM 769 O O . ASN A 1 104 ? -3.803 7.561 -11.891 1.00 93.25 104 ASN A O 1
ATOM 773 N N . VAL A 1 105 ? -5.939 7.960 -11.330 1.00 94.50 105 VAL A N 1
ATOM 774 C CA . VAL A 1 105 ? -6.479 6.806 -12.066 1.00 94.50 105 VAL A CA 1
ATOM 775 C C . VAL A 1 105 ? -6.243 6.960 -13.570 1.00 94.50 105 VAL A C 1
ATOM 777 O O . VAL A 1 105 ? -5.793 6.011 -14.212 1.00 94.50 105 VAL A O 1
ATOM 780 N N . ALA A 1 106 ? -6.487 8.146 -14.134 1.00 96.56 106 ALA A N 1
ATOM 781 C CA . ALA A 1 106 ? -6.250 8.412 -15.551 1.00 96.56 106 ALA A CA 1
ATOM 782 C C . ALA A 1 106 ? -4.767 8.257 -15.933 1.00 96.56 106 ALA A C 1
ATOM 784 O O . ALA A 1 106 ? -4.460 7.615 -16.936 1.00 96.56 106 ALA A O 1
ATOM 785 N N . LEU A 1 107 ? -3.845 8.782 -15.117 1.00 96.38 107 LEU A N 1
ATOM 786 C CA . LEU A 1 107 ? -2.402 8.626 -15.316 1.00 96.38 107 LEU A CA 1
ATOM 787 C C . LEU A 1 107 ? -1.961 7.167 -15.191 1.00 96.38 107 LEU A C 1
ATOM 789 O O . LEU A 1 107 ? -1.172 6.707 -16.011 1.00 96.38 107 LEU A O 1
ATOM 793 N N . ALA A 1 108 ? -2.480 6.427 -14.209 1.00 96.19 108 ALA A N 1
ATOM 794 C CA . ALA A 1 108 ? -2.163 5.013 -14.035 1.00 96.19 108 ALA A CA 1
ATOM 795 C C . ALA A 1 108 ? -2.616 4.180 -15.243 1.00 96.19 108 ALA A C 1
ATOM 797 O O . ALA A 1 108 ? -1.838 3.389 -15.772 1.00 96.19 108 ALA A O 1
ATOM 798 N N . LEU A 1 109 ? -3.846 4.393 -15.724 1.00 96.94 109 LEU A N 1
ATOM 799 C CA . LEU A 1 109 ? -4.347 3.736 -16.934 1.00 96.94 109 LEU A CA 1
ATOM 800 C C . LEU A 1 109 ? -3.530 4.132 -18.166 1.00 96.94 109 LEU A C 1
ATOM 802 O O . LEU A 1 109 ? -3.148 3.264 -18.948 1.00 96.94 109 LEU A O 1
ATOM 806 N N . GLY A 1 110 ? -3.217 5.420 -18.316 1.00 97.56 110 GLY A N 1
ATOM 807 C CA . GLY A 1 110 ? -2.363 5.916 -19.393 1.00 97.56 110 GLY A CA 1
ATOM 808 C C . GLY A 1 110 ? -0.984 5.257 -19.387 1.00 97.56 110 GLY A C 1
ATOM 809 O O . GLY A 1 110 ? -0.519 4.813 -20.432 1.00 97.56 110 GLY A O 1
ATOM 810 N N . LEU A 1 111 ? -0.363 5.118 -18.213 1.00 96.50 111 LEU A N 1
ATOM 811 C CA . LEU A 1 111 ? 0.933 4.464 -18.052 1.00 96.50 111 LEU A CA 1
ATOM 812 C C . LEU A 1 111 ? 0.868 2.968 -18.388 1.00 96.50 111 LEU A C 1
ATOM 814 O O . LEU A 1 111 ? 1.750 2.470 -19.082 1.00 96.50 111 LEU A O 1
ATOM 818 N N . ILE A 1 112 ? -0.179 2.259 -17.951 1.00 96.06 112 ILE A N 1
ATOM 819 C CA . ILE A 1 112 ? -0.384 0.840 -18.289 1.00 96.06 112 ILE A CA 1
ATOM 820 C C . ILE A 1 112 ? -0.503 0.663 -19.805 1.00 96.06 112 ILE A C 1
ATOM 822 O O . ILE A 1 112 ? 0.165 -0.199 -20.372 1.00 96.06 112 ILE A O 1
ATOM 826 N N . LEU A 1 113 ? -1.319 1.486 -20.470 1.00 96.69 113 LEU A N 1
ATOM 827 C CA . LEU A 1 113 ? -1.483 1.424 -21.924 1.00 96.69 113 LEU A CA 1
ATOM 828 C C . LEU A 1 113 ? -0.186 1.793 -22.650 1.00 96.69 113 LEU A C 1
ATOM 830 O O . LEU A 1 113 ? 0.187 1.125 -23.610 1.00 96.69 113 LEU A O 1
ATOM 834 N N . PHE A 1 114 ? 0.528 2.812 -22.171 1.00 97.25 114 PHE A N 1
ATOM 835 C CA . PHE A 1 114 ? 1.826 3.193 -22.715 1.00 97.25 114 PHE A CA 1
ATOM 836 C C . PHE A 1 114 ? 2.823 2.032 -22.650 1.00 97.25 114 PHE A C 1
ATOM 838 O O . PHE A 1 114 ? 3.404 1.679 -23.671 1.00 97.25 114 PHE A O 1
ATOM 845 N N . VAL A 1 115 ? 2.980 1.387 -21.490 1.00 96.69 115 VAL A N 1
ATOM 846 C CA . VAL A 1 115 ? 3.877 0.230 -21.333 1.00 96.69 115 VAL A CA 1
ATOM 847 C C . VAL A 1 115 ? 3.431 -0.942 -22.212 1.00 96.69 115 VAL A C 1
ATOM 849 O O . VAL A 1 115 ? 4.273 -1.590 -22.829 1.00 96.69 115 VAL A O 1
ATOM 852 N N . LEU A 1 116 ? 2.122 -1.194 -22.311 1.00 95.94 116 LEU A N 1
ATOM 853 C CA . LEU A 1 116 ? 1.573 -2.285 -23.116 1.00 95.94 116 LEU A CA 1
ATOM 854 C C . LEU A 1 116 ? 1.878 -2.130 -24.611 1.00 95.94 116 LEU A C 1
ATOM 856 O O . LEU A 1 116 ? 2.235 -3.117 -25.250 1.00 95.94 116 LEU A O 1
ATOM 860 N N . PHE A 1 117 ? 1.723 -0.924 -25.166 1.00 96.81 117 PHE A N 1
ATOM 861 C CA . PHE A 1 117 ? 1.878 -0.675 -26.605 1.00 96.81 117 PHE A CA 1
ATOM 862 C C . PHE A 1 117 ? 3.289 -0.247 -27.023 1.00 96.81 117 PHE A C 1
ATOM 864 O O . PHE A 1 117 ? 3.674 -0.498 -28.160 1.00 96.81 117 PHE A O 1
ATOM 871 N N . MET A 1 118 ? 4.050 0.404 -26.138 1.00 96.50 118 MET A N 1
ATOM 872 C CA . MET A 1 118 ? 5.429 0.830 -26.415 1.00 96.50 118 MET A CA 1
ATOM 873 C C . MET A 1 118 ? 6.462 -0.251 -26.053 1.00 96.50 118 MET A C 1
ATOM 875 O O . MET A 1 118 ? 7.602 -0.194 -26.511 1.00 96.50 118 MET A O 1
ATOM 879 N N . GLY A 1 119 ? 6.081 -1.223 -25.218 1.00 93.31 119 GLY A N 1
ATOM 880 C CA . GLY A 1 119 ? 6.871 -2.417 -24.923 1.00 93.31 119 GLY A CA 1
ATOM 881 C C . GLY A 1 119 ? 6.572 -3.583 -25.871 1.00 93.31 119 GLY A C 1
ATOM 882 O O . GLY A 1 119 ? 5.961 -3.423 -26.925 1.00 93.31 119 GLY A O 1
ATOM 883 N N . ASP A 1 120 ? 6.973 -4.792 -25.474 1.00 95.88 120 ASP A N 1
ATOM 884 C CA . ASP A 1 120 ? 6.602 -6.017 -26.188 1.00 95.88 120 ASP A CA 1
ATOM 885 C C . ASP A 1 120 ? 5.198 -6.471 -25.759 1.00 95.88 120 ASP A C 1
ATOM 887 O O . ASP A 1 120 ? 5.019 -7.198 -24.777 1.00 95.88 120 ASP A O 1
ATOM 891 N N . THR A 1 121 ? 4.183 -6.020 -26.501 1.00 96.88 121 THR A N 1
ATOM 892 C CA . THR A 1 121 ? 2.774 -6.346 -26.237 1.00 96.88 121 THR A CA 1
ATOM 893 C C . THR A 1 121 ? 2.536 -7.854 -26.190 1.00 96.88 121 THR A C 1
ATOM 895 O O . THR A 1 121 ? 1.796 -8.340 -25.333 1.00 96.88 121 THR A O 1
ATOM 898 N N . SER A 1 122 ? 3.166 -8.604 -27.100 1.00 96.94 122 SER A N 1
ATOM 899 C CA . SER A 1 122 ? 2.977 -10.050 -27.205 1.00 96.94 122 SER A CA 1
ATOM 900 C C . SER A 1 122 ? 3.509 -10.762 -25.965 1.00 96.94 122 SER A C 1
ATOM 902 O O . SER A 1 122 ? 2.811 -11.585 -25.369 1.00 96.94 122 SER A O 1
ATOM 904 N N . PHE A 1 123 ? 4.703 -10.375 -25.514 1.00 97.25 123 PHE A N 1
ATOM 905 C CA . PHE A 1 123 ? 5.296 -10.865 -24.282 1.00 97.25 123 PHE A CA 1
ATOM 906 C C . PHE A 1 123 ? 4.436 -10.518 -23.067 1.00 97.25 123 PHE A C 1
ATOM 908 O O . PHE A 1 123 ? 4.135 -11.406 -22.276 1.00 97.25 123 PHE A O 1
ATOM 915 N N . LEU A 1 124 ? 3.995 -9.264 -22.925 1.00 97.19 124 LEU A N 1
ATOM 916 C CA . LEU A 1 124 ? 3.222 -8.817 -21.761 1.00 97.19 124 LEU A CA 1
ATOM 917 C C . LEU A 1 124 ? 1.889 -9.564 -21.620 1.00 97.19 124 LEU A C 1
ATOM 919 O O . LEU A 1 124 ? 1.537 -9.990 -20.518 1.00 97.19 124 LEU A O 1
ATOM 923 N N . LEU A 1 125 ? 1.165 -9.767 -22.724 1.00 97.31 125 LEU A N 1
ATOM 924 C CA . LEU A 1 125 ? -0.099 -10.508 -22.716 1.00 97.31 125 LEU A CA 1
ATOM 925 C C . LEU A 1 125 ? 0.114 -12.003 -22.439 1.00 9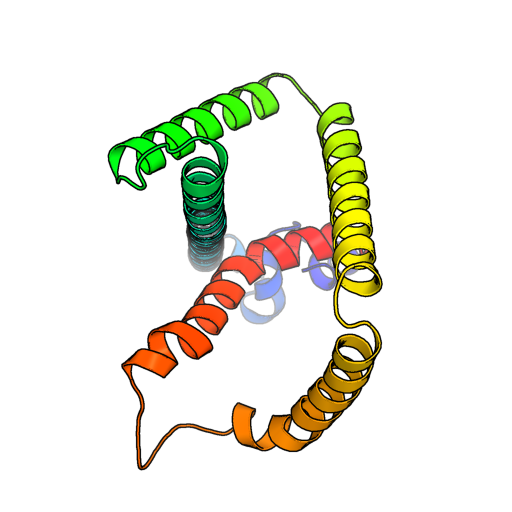7.31 125 LEU A C 1
ATOM 927 O O . LEU A 1 125 ? -0.616 -12.582 -21.634 1.00 97.31 125 LEU A O 1
ATOM 931 N N . ASN A 1 126 ? 1.137 -12.621 -23.038 1.00 97.81 126 ASN A N 1
ATOM 932 C CA . ASN A 1 126 ? 1.483 -14.019 -22.760 1.00 97.81 126 ASN A CA 1
ATOM 933 C C . ASN A 1 126 ? 1.932 -14.214 -21.302 1.00 97.81 126 ASN A C 1
ATOM 935 O O . ASN A 1 126 ? 1.492 -15.153 -20.639 1.00 97.81 126 ASN A O 1
ATOM 939 N N . ALA A 1 127 ? 2.759 -13.304 -20.782 1.00 97.31 127 ALA A N 1
ATOM 940 C CA . ALA A 1 127 ? 3.228 -13.319 -19.402 1.00 97.31 127 ALA A CA 1
ATOM 941 C C . ALA A 1 127 ? 2.072 -13.155 -18.413 1.00 97.31 127 ALA A C 1
ATOM 943 O O . ALA A 1 127 ? 2.058 -13.824 -17.385 1.00 97.31 127 ALA A O 1
ATOM 944 N N . LEU A 1 128 ? 1.077 -12.315 -18.715 1.00 96.81 128 LEU A N 1
ATOM 945 C CA . LEU A 1 128 ? -0.119 -12.181 -17.883 1.00 96.81 128 LEU A CA 1
ATOM 946 C C . LEU A 1 128 ? -0.852 -13.522 -17.741 1.00 96.81 128 LEU A C 1
ATOM 948 O O . LEU A 1 128 ? -1.136 -13.942 -16.620 1.00 96.81 128 LEU A O 1
ATOM 952 N N . VAL A 1 129 ? -1.123 -14.206 -18.858 1.00 97.88 129 VAL A N 1
ATOM 953 C CA . VAL A 1 129 ? -1.805 -15.512 -18.856 1.00 97.88 129 VAL A CA 1
ATOM 954 C C . VAL A 1 129 ? -0.988 -16.553 -18.092 1.00 97.88 129 VAL A C 1
ATOM 956 O O . VAL A 1 129 ? -1.535 -17.250 -17.236 1.00 97.88 129 VAL A O 1
ATOM 959 N N . LEU A 1 130 ? 0.321 -16.621 -18.353 1.00 97.94 130 LEU A N 1
ATOM 960 C CA . LEU A 1 130 ? 1.229 -17.538 -17.667 1.00 97.94 130 LEU A CA 1
ATOM 961 C C . LEU A 1 130 ? 1.249 -17.285 -16.155 1.00 97.94 130 LEU A C 1
ATOM 963 O O . LEU A 1 130 ? 1.041 -18.214 -15.384 1.00 97.94 130 LEU A O 1
ATOM 967 N N . ASN A 1 131 ? 1.415 -16.032 -15.725 1.00 97.50 131 ASN A N 1
ATOM 968 C CA . ASN A 1 131 ? 1.473 -15.664 -14.309 1.00 97.50 131 ASN A CA 1
ATOM 969 C C . ASN A 1 131 ? 0.169 -15.986 -13.565 1.00 97.50 131 ASN A C 1
ATOM 971 O O . ASN A 1 131 ? 0.214 -16.396 -12.405 1.00 97.50 131 ASN A O 1
ATOM 975 N N . VAL A 1 132 ? -0.994 -15.831 -14.210 1.00 97.62 132 VAL A N 1
ATOM 976 C CA . VAL A 1 132 ? -2.280 -16.242 -13.620 1.00 97.62 132 VAL A CA 1
ATOM 977 C C . VAL A 1 132 ? -2.342 -17.763 -13.457 1.00 97.62 132 VAL A C 1
ATOM 979 O O . VAL A 1 132 ? -2.731 -18.245 -12.392 1.00 97.62 132 VAL A O 1
ATOM 982 N N . GLY A 1 133 ? -1.930 -18.520 -14.478 1.00 97.62 133 GLY A N 1
ATOM 983 C CA . GLY A 1 133 ? -1.853 -19.982 -14.407 1.00 97.62 133 GLY A CA 1
ATOM 984 C C . GLY A 1 133 ? -0.907 -20.464 -13.304 1.00 97.62 133 GLY A C 1
ATOM 985 O O . GLY A 1 133 ? -1.287 -21.297 -12.478 1.00 97.62 133 GLY A O 1
ATOM 986 N N . ASP A 1 134 ? 0.285 -19.877 -13.234 1.00 97.56 134 ASP A N 1
ATOM 987 C CA . ASP A 1 134 ? 1.300 -20.170 -12.222 1.00 97.56 134 ASP A CA 1
ATOM 988 C C . ASP A 1 134 ? 0.819 -19.836 -10.812 1.00 97.56 134 ASP A C 1
ATOM 990 O O . ASP A 1 134 ? 1.039 -20.618 -9.884 1.00 97.56 134 ASP A O 1
ATOM 994 N N . TYR A 1 135 ? 0.128 -18.705 -10.635 1.00 96.69 135 TYR A N 1
ATOM 995 C CA . TYR A 1 135 ? -0.450 -18.329 -9.348 1.00 96.69 135 TYR A CA 1
ATOM 996 C C . TYR A 1 135 ? -1.421 -19.399 -8.852 1.00 96.69 135 TYR A C 1
ATOM 998 O O . TYR A 1 135 ? -1.276 -19.877 -7.728 1.00 96.69 135 TYR A O 1
ATOM 1006 N N . VAL A 1 136 ? -2.369 -19.821 -9.695 1.00 97.12 136 VAL A N 1
ATOM 1007 C CA . VAL A 1 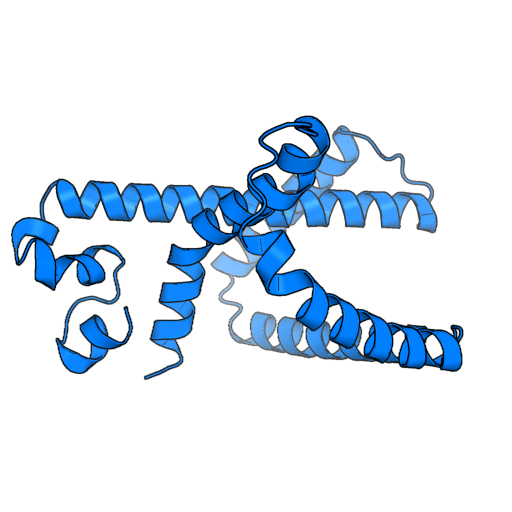136 ? -3.363 -20.845 -9.335 1.00 97.12 136 VAL A CA 1
ATOM 1008 C C . VAL A 1 136 ? -2.689 -22.187 -9.052 1.00 97.12 136 VAL A C 1
ATOM 1010 O O . VAL A 1 136 ? -3.008 -22.831 -8.054 1.00 97.12 136 VAL A O 1
ATOM 1013 N N . ASN A 1 137 ? -1.729 -22.593 -9.886 1.00 97.62 137 ASN A N 1
ATOM 1014 C CA . ASN A 1 137 ? -1.008 -23.852 -9.722 1.00 97.62 137 ASN A CA 1
ATOM 1015 C C . ASN A 1 137 ? -0.218 -23.902 -8.403 1.00 97.62 137 ASN A C 1
ATOM 1017 O O . ASN A 1 137 ? -0.237 -24.911 -7.698 1.00 97.62 137 ASN A O 1
ATOM 1021 N N . ARG A 1 138 ? 0.451 -22.802 -8.046 1.00 95.88 138 ARG A N 1
ATOM 1022 C CA . ARG A 1 138 ? 1.362 -22.739 -6.895 1.00 95.88 138 ARG A CA 1
ATOM 1023 C C . ARG A 1 138 ? 0.695 -22.268 -5.608 1.00 95.88 138 ARG A C 1
ATOM 1025 O O . ARG A 1 138 ? 1.328 -22.362 -4.558 1.00 95.88 138 ARG A O 1
ATOM 1032 N N . PHE A 1 139 ? -0.549 -21.789 -5.660 1.00 95.44 139 PHE A N 1
ATOM 1033 C CA . PHE A 1 139 ? -1.245 -21.160 -4.535 1.00 95.44 139 PHE A CA 1
ATOM 1034 C C . PHE A 1 139 ? -1.175 -22.003 -3.257 1.00 95.44 139 PHE A C 1
ATOM 1036 O O . PHE A 1 139 ? -0.578 -21.577 -2.271 1.00 95.44 139 PHE A O 1
ATOM 1043 N N . MET A 1 140 ? -1.693 -23.236 -3.300 1.00 94.38 140 MET A N 1
ATOM 1044 C CA . MET A 1 140 ? -1.742 -24.117 -2.126 1.00 94.38 140 MET A CA 1
ATOM 1045 C C . MET A 1 140 ? -0.349 -24.434 -1.575 1.00 94.38 140 MET A C 1
ATOM 1047 O O . MET A 1 140 ? -0.145 -24.424 -0.362 1.00 94.38 140 MET A O 1
ATOM 1051 N N . GLY A 1 141 ? 0.616 -24.678 -2.468 1.00 92.94 141 GLY A N 1
ATOM 1052 C CA . GLY A 1 141 ? 1.998 -24.957 -2.090 1.00 92.94 141 GLY A CA 1
ATOM 1053 C C . GLY A 1 141 ? 2.654 -23.768 -1.391 1.00 92.94 141 GLY A C 1
ATOM 1054 O O . GLY A 1 141 ? 3.283 -23.946 -0.356 1.00 92.94 141 GLY A O 1
ATOM 1055 N N . MET A 1 142 ? 2.466 -22.551 -1.907 1.00 91.75 142 MET A N 1
ATOM 1056 C CA . MET A 1 142 ? 3.019 -21.336 -1.302 1.00 91.75 142 MET A CA 1
ATOM 1057 C C . MET A 1 142 ? 2.334 -20.977 0.019 1.00 91.75 142 MET A C 1
ATOM 1059 O O . MET A 1 142 ? 3.020 -20.597 0.963 1.00 91.75 142 MET A O 1
ATOM 1063 N N . THR A 1 143 ? 1.010 -21.128 0.121 1.00 91.44 143 THR A N 1
ATOM 1064 C CA . THR A 1 143 ? 0.255 -20.821 1.348 1.00 91.44 143 THR A CA 1
ATOM 1065 C C . THR A 1 143 ? 0.665 -21.701 2.527 1.00 91.44 143 THR A C 1
ATOM 1067 O O . THR A 1 143 ? 0.694 -21.224 3.659 1.00 91.44 143 THR A O 1
ATOM 1070 N N . LEU A 1 144 ? 0.986 -22.973 2.280 1.00 90.12 144 LEU A N 1
ATOM 1071 C CA . LEU A 1 144 ? 1.348 -23.939 3.323 1.00 90.12 144 LEU A CA 1
ATOM 1072 C C . LEU A 1 144 ? 2.863 -24.066 3.541 1.00 90.12 144 LEU A C 1
ATOM 1074 O O . LEU A 1 144 ? 3.296 -24.835 4.400 1.00 90.12 144 LEU A O 1
ATOM 1078 N N . ASN A 1 145 ? 3.680 -23.334 2.781 1.00 87.69 145 ASN A N 1
ATOM 1079 C CA . ASN A 1 145 ? 5.127 -23.447 2.874 1.00 87.69 145 ASN A CA 1
ATOM 1080 C C . ASN A 1 145 ? 5.664 -22.751 4.133 1.00 87.69 145 ASN A C 1
ATOM 1082 O O . ASN A 1 145 ? 5.782 -21.528 4.191 1.00 87.69 145 ASN A O 1
ATOM 1086 N N . SER A 1 146 ? 6.036 -23.551 5.131 1.00 84.88 146 SER A N 1
ATOM 1087 C CA . SER A 1 146 ? 6.665 -23.089 6.372 1.00 84.88 146 SER A CA 1
ATOM 1088 C C . SER A 1 146 ? 8.194 -23.039 6.315 1.00 84.88 146 SER A C 1
ATOM 1090 O O . SER A 1 146 ? 8.813 -22.614 7.291 1.00 84.88 146 SER A O 1
ATOM 1092 N N . PHE A 1 147 ? 8.807 -23.464 5.201 1.00 87.25 147 PHE A N 1
ATOM 1093 C CA . PHE A 1 147 ? 10.261 -23.553 5.033 1.00 87.25 147 PHE A CA 1
ATOM 1094 C C . PHE A 1 147 ? 10.953 -24.341 6.163 1.00 87.25 147 PHE A C 1
ATOM 1096 O O . PHE A 1 147 ? 11.909 -23.876 6.781 1.00 87.25 147 PHE A O 1
ATOM 1103 N N . ALA A 1 148 ? 10.443 -25.542 6.457 1.00 87.06 148 ALA A N 1
ATOM 1104 C CA . ALA A 1 148 ? 10.888 -26.348 7.598 1.00 87.06 148 ALA A CA 1
ATOM 1105 C C . ALA A 1 148 ? 12.325 -26.894 7.480 1.00 87.06 148 ALA A C 1
ATOM 1107 O O . ALA A 1 148 ? 12.971 -27.111 8.502 1.00 87.06 148 ALA A O 1
ATOM 1108 N N . PHE A 1 149 ? 12.815 -27.128 6.259 1.00 87.94 149 PHE A N 1
ATOM 1109 C CA . PHE A 1 149 ? 14.110 -27.781 6.018 1.00 87.94 149 PHE A CA 1
ATOM 1110 C C . PHE A 1 149 ? 15.186 -26.825 5.494 1.00 87.94 149 PHE A C 1
ATOM 1112 O O . PHE A 1 149 ? 16.336 -26.926 5.906 1.00 87.94 149 PHE A O 1
ATOM 1119 N N . ASP A 1 150 ? 14.810 -25.886 4.625 1.00 86.12 150 ASP A N 1
ATOM 1120 C CA . ASP A 1 150 ? 15.688 -24.834 4.116 1.00 86.12 150 ASP A CA 1
ATOM 1121 C C . ASP A 1 150 ? 14.967 -23.495 4.259 1.00 86.12 150 ASP A C 1
ATOM 1123 O O . ASP A 1 150 ? 13.940 -23.262 3.614 1.00 86.12 150 ASP A O 1
ATOM 1127 N N . ARG A 1 151 ? 15.445 -22.658 5.187 1.00 88.19 151 ARG A N 1
ATOM 1128 C CA . ARG A 1 151 ? 14.751 -21.441 5.616 1.00 88.19 151 ARG A CA 1
ATOM 1129 C C . ARG A 1 151 ? 15.467 -20.200 5.092 1.00 88.19 151 ARG A C 1
ATOM 1131 O O . ARG A 1 151 ? 16.404 -19.729 5.739 1.00 88.19 151 ARG A O 1
ATOM 1138 N N . PRO A 1 152 ? 14.986 -19.589 3.995 1.00 91.19 152 PRO A N 1
ATOM 1139 C CA . PRO A 1 152 ? 15.553 -18.356 3.470 1.00 91.19 152 PRO A CA 1
ATOM 1140 C C . PRO A 1 152 ? 15.060 -17.166 4.306 1.00 91.19 152 PRO A C 1
ATOM 1142 O O . PRO A 1 152 ? 14.150 -16.438 3.910 1.00 91.19 152 PRO A O 1
ATOM 1145 N N . VAL A 1 153 ? 15.630 -16.993 5.504 1.00 91.06 153 VAL A N 1
ATOM 1146 C CA . VAL A 1 153 ? 15.174 -16.013 6.510 1.00 91.06 153 VAL A CA 1
ATOM 1147 C C . VAL A 1 153 ? 15.131 -14.596 5.943 1.00 91.06 153 VAL A C 1
ATOM 1149 O O . VAL A 1 153 ? 14.129 -13.908 6.112 1.00 91.06 153 VAL A O 1
ATOM 1152 N N . GLU A 1 154 ? 16.181 -14.169 5.243 1.00 93.69 154 GLU A N 1
ATOM 1153 C CA . GLU A 1 154 ? 16.264 -12.820 4.676 1.00 93.69 154 GLU A CA 1
ATOM 1154 C C . GLU A 1 154 ? 15.182 -12.573 3.616 1.00 93.69 154 GLU A C 1
ATOM 1156 O O . GLU A 1 154 ? 14.421 -11.611 3.716 1.00 93.69 154 GLU A O 1
ATOM 1161 N N . TRP A 1 155 ? 15.046 -13.479 2.644 1.00 92.12 155 TRP A N 1
ATOM 1162 C CA . TRP A 1 155 ? 14.007 -13.380 1.617 1.00 92.12 155 TRP A CA 1
ATOM 1163 C C . TRP A 1 155 ? 12.606 -13.391 2.237 1.00 92.12 155 TRP A C 1
ATOM 1165 O O . TRP A 1 155 ? 11.759 -12.568 1.896 1.00 92.12 155 TRP A O 1
ATOM 1175 N N . MET A 1 156 ? 12.360 -14.290 3.189 1.00 91.62 156 MET A N 1
ATOM 1176 C CA . MET A 1 156 ? 11.061 -14.414 3.839 1.00 91.62 156 MET A CA 1
ATOM 1177 C C . MET A 1 156 ? 10.707 -13.154 4.639 1.00 91.62 156 MET A C 1
ATOM 1179 O O . MET A 1 156 ? 9.554 -12.725 4.597 1.00 91.62 156 MET A O 1
ATOM 1183 N N . ASN A 1 157 ? 11.682 -12.550 5.324 1.00 92.31 157 ASN A N 1
ATOM 1184 C CA . ASN A 1 157 ? 11.506 -11.287 6.035 1.00 92.31 157 ASN A CA 1
ATOM 1185 C C . ASN A 1 157 ? 11.205 -10.136 5.071 1.00 92.31 157 ASN A C 1
ATOM 1187 O O . ASN A 1 157 ? 10.275 -9.385 5.335 1.00 92.31 157 ASN A O 1
ATOM 1191 N N . ASN A 1 158 ? 11.931 -10.029 3.955 1.00 93.00 158 ASN A N 1
ATOM 1192 C CA . ASN A 1 158 ? 11.789 -8.928 2.993 1.00 93.00 158 ASN A CA 1
ATOM 1193 C C . ASN A 1 158 ? 10.534 -9.032 2.111 1.00 93.00 158 ASN A C 1
ATOM 1195 O O . ASN A 1 158 ? 10.063 -8.021 1.595 1.00 93.00 158 ASN A O 1
ATOM 1199 N N . TRP A 1 159 ? 9.984 -10.237 1.945 1.00 92.31 159 TRP A N 1
ATOM 1200 C CA . TRP A 1 159 ? 8.804 -10.491 1.121 1.00 92.31 159 TRP A CA 1
ATOM 1201 C C . TRP A 1 159 ? 7.624 -10.943 1.974 1.00 92.31 159 TRP A C 1
ATOM 1203 O O . TRP A 1 159 ? 6.850 -10.122 2.460 1.00 92.31 159 TRP A O 1
ATOM 1213 N N . THR A 1 160 ? 7.478 -12.256 2.157 1.00 91.94 160 THR A N 1
ATOM 1214 C CA . THR A 1 160 ? 6.264 -12.874 2.702 1.00 91.94 160 THR A CA 1
ATOM 1215 C C . THR A 1 160 ? 5.865 -12.276 4.050 1.00 91.94 160 THR A C 1
ATOM 1217 O O . THR A 1 160 ? 4.737 -11.812 4.202 1.00 91.94 160 THR A O 1
ATOM 1220 N N . LEU A 1 161 ? 6.778 -12.231 5.023 1.00 91.88 161 LEU A N 1
ATOM 1221 C CA . LEU A 1 161 ? 6.473 -11.720 6.361 1.00 91.88 161 LEU A CA 1
ATOM 1222 C C . LEU A 1 161 ? 6.277 -10.208 6.380 1.00 91.88 161 LEU A C 1
ATOM 1224 O O . LEU A 1 161 ? 5.371 -9.741 7.067 1.00 91.88 161 LEU A O 1
ATOM 1228 N N . PHE A 1 162 ? 7.069 -9.454 5.614 1.00 93.00 162 PHE A N 1
ATOM 1229 C CA . PHE A 1 162 ? 6.883 -8.013 5.476 1.00 93.00 162 PHE A CA 1
ATOM 1230 C C . PHE A 1 162 ? 5.487 -7.679 4.943 1.00 93.00 162 PHE A C 1
ATOM 1232 O O . PHE A 1 162 ? 4.765 -6.911 5.578 1.00 93.00 162 PHE A O 1
ATOM 1239 N N . PHE A 1 163 ? 5.063 -8.298 3.837 1.00 92.38 163 PHE A N 1
ATOM 1240 C CA . PHE A 1 163 ? 3.739 -8.050 3.268 1.00 92.38 163 PHE A CA 1
ATOM 1241 C C . PHE A 1 163 ? 2.620 -8.518 4.199 1.00 92.38 163 PHE A C 1
ATOM 1243 O O . PHE A 1 163 ? 1.669 -7.772 4.401 1.00 92.38 163 PHE A O 1
ATOM 1250 N N . TRP A 1 164 ? 2.731 -9.687 4.839 1.00 93.56 164 TRP A N 1
ATOM 1251 C CA . TRP A 1 164 ? 1.736 -10.116 5.831 1.00 93.56 164 TRP A CA 1
ATOM 1252 C C . TRP A 1 164 ? 1.608 -9.130 6.995 1.00 93.56 164 TRP A C 1
ATOM 1254 O O . TRP A 1 164 ? 0.494 -8.729 7.334 1.00 93.56 164 TRP A O 1
ATOM 1264 N N . ALA A 1 165 ? 2.727 -8.702 7.583 1.00 91.94 165 ALA A N 1
ATOM 1265 C CA . ALA A 1 165 ? 2.728 -7.726 8.668 1.00 91.94 165 ALA A CA 1
ATOM 1266 C C . ALA A 1 165 ? 2.145 -6.378 8.217 1.00 91.94 165 ALA A C 1
ATOM 1268 O O . ALA A 1 165 ? 1.328 -5.790 8.928 1.00 91.94 165 ALA A O 1
ATOM 1269 N N . TRP A 1 166 ? 2.508 -5.918 7.017 1.00 91.81 166 TRP A N 1
ATOM 1270 C CA . TRP A 1 166 ? 1.994 -4.683 6.435 1.00 91.81 166 TRP A CA 1
ATOM 1271 C C . TRP A 1 166 ? 0.478 -4.755 6.208 1.00 91.81 166 TRP A C 1
ATOM 1273 O O . TRP A 1 166 ? -0.253 -3.882 6.684 1.00 91.81 166 TRP A O 1
ATOM 1283 N N . TRP A 1 167 ? -0.031 -5.812 5.570 1.00 91.56 167 TRP A N 1
ATOM 1284 C CA . TRP A 1 167 ? -1.469 -5.978 5.335 1.00 91.56 167 TRP A CA 1
ATOM 1285 C C . TRP A 1 167 ? -2.264 -6.065 6.638 1.00 91.56 167 TRP A C 1
ATOM 1287 O O . TRP A 1 167 ? -3.330 -5.457 6.753 1.00 91.56 167 TRP A O 1
ATOM 1297 N N . VAL A 1 168 ? -1.734 -6.756 7.652 1.00 90.88 168 VAL A N 1
ATOM 1298 C CA . VAL A 1 168 ? -2.355 -6.822 8.981 1.00 90.88 168 VAL A CA 1
ATOM 1299 C C . VAL A 1 168 ? -2.405 -5.439 9.630 1.00 90.88 168 VAL A C 1
ATOM 1301 O O . VAL A 1 168 ? -3.466 -5.050 10.123 1.00 90.88 168 VAL A O 1
ATOM 1304 N N . ALA A 1 169 ? -1.316 -4.667 9.572 1.00 89.38 169 ALA A N 1
ATOM 1305 C CA . ALA A 1 169 ? -1.265 -3.303 10.100 1.00 89.38 169 ALA A CA 1
ATOM 1306 C C . ALA A 1 169 ? -2.254 -2.354 9.391 1.00 89.38 169 ALA A C 1
ATOM 1308 O O . ALA A 1 169 ? -2.840 -1.488 10.039 1.00 89.38 169 ALA A O 1
ATOM 1309 N N . TRP A 1 170 ? -2.497 -2.549 8.088 1.00 88.31 170 TRP A N 1
ATOM 1310 C CA . TRP A 1 170 ? -3.471 -1.785 7.289 1.00 88.31 170 TRP A CA 1
ATOM 1311 C C . TRP A 1 170 ? -4.930 -2.210 7.477 1.00 88.31 170 TRP A C 1
ATOM 1313 O O . TRP A 1 170 ? -5.844 -1.416 7.230 1.00 88.31 170 TRP A O 1
ATOM 1323 N N . SER A 1 171 ? -5.172 -3.449 7.905 1.00 90.19 171 SER A N 1
ATOM 1324 C CA . SER A 1 171 ? -6.520 -4.020 7.984 1.00 90.19 171 SER A CA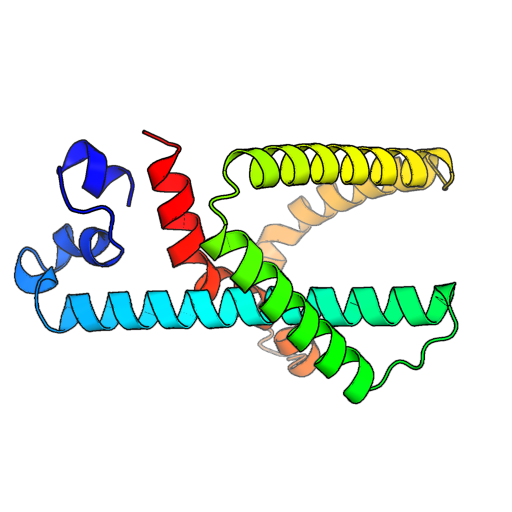 1
ATOM 1325 C C . SER A 1 171 ? -7.538 -3.193 8.792 1.00 90.19 171 SER A C 1
ATOM 1327 O O . SER A 1 171 ? -8.686 -3.115 8.343 1.00 90.19 171 SER A O 1
ATOM 1329 N N . PRO A 1 172 ? -7.185 -2.510 9.908 1.00 88.31 172 PRO A N 1
ATOM 1330 C CA . PRO A 1 172 ? -8.127 -1.673 10.650 1.00 88.31 172 PRO A CA 1
ATOM 1331 C C . PRO A 1 172 ? -8.678 -0.517 9.812 1.00 88.31 172 PRO A C 1
ATOM 1333 O O . PRO A 1 172 ? -9.891 -0.303 9.751 1.00 88.31 172 PRO A O 1
ATOM 1336 N N . PHE A 1 173 ? -7.784 0.202 9.133 1.00 85.38 173 PHE A N 1
ATOM 1337 C CA . PHE A 1 173 ? -8.125 1.348 8.301 1.00 85.38 173 PHE A CA 1
ATOM 1338 C C . PHE A 1 173 ? -8.942 0.926 7.078 1.00 85.38 173 PHE A C 1
ATOM 1340 O O . PHE A 1 173 ? -10.027 1.462 6.843 1.00 85.38 173 PHE A O 1
ATOM 1347 N N . VAL A 1 174 ? -8.469 -0.086 6.342 1.00 87.62 174 VAL A N 1
ATOM 1348 C CA . VAL A 1 174 ? -9.160 -0.602 5.148 1.00 87.62 174 VAL A CA 1
ATOM 1349 C C . VAL A 1 174 ? -10.529 -1.164 5.517 1.00 87.62 174 VAL A C 1
ATOM 1351 O O . VAL A 1 174 ? -11.522 -0.859 4.861 1.00 87.62 174 VAL A O 1
ATOM 1354 N N . GLY A 1 175 ? -10.617 -1.938 6.600 1.00 87.56 175 GLY A N 1
ATOM 1355 C CA . GLY A 1 175 ? -11.874 -2.513 7.069 1.00 87.56 175 GLY A CA 1
ATOM 1356 C C . GLY A 1 175 ? -12.894 -1.452 7.484 1.00 87.56 175 GLY A C 1
ATOM 1357 O O . GLY A 1 175 ? -14.089 -1.624 7.232 1.00 87.56 175 GLY A O 1
ATOM 1358 N N . LEU A 1 176 ? -12.445 -0.353 8.098 1.00 87.38 176 LEU A N 1
ATOM 1359 C CA . LEU A 1 176 ? -13.298 0.781 8.454 1.00 87.38 176 LEU A CA 1
ATOM 1360 C C . LEU A 1 176 ? -13.794 1.525 7.209 1.00 87.38 176 LEU A C 1
ATOM 1362 O O . LEU A 1 176 ? -14.985 1.824 7.105 1.00 87.38 176 LEU A O 1
ATOM 1366 N N . PHE A 1 177 ? -12.895 1.794 6.261 1.00 85.19 177 PHE A N 1
ATOM 1367 C CA . PHE A 1 177 ? -13.221 2.448 4.997 1.00 85.19 177 PHE A CA 1
ATOM 1368 C C . PHE A 1 177 ? -14.231 1.630 4.185 1.00 85.19 177 PHE A C 1
ATOM 1370 O O . PHE A 1 177 ? -15.297 2.146 3.852 1.00 85.19 177 PHE A O 1
ATOM 1377 N N . LEU A 1 178 ? -13.943 0.344 3.946 1.00 86.38 178 LEU A N 1
ATOM 1378 C CA . LEU A 1 178 ? -14.835 -0.573 3.231 1.00 86.38 178 LEU A CA 1
ATOM 1379 C C . LEU A 1 178 ? -16.197 -0.669 3.911 1.00 86.38 178 LEU A C 1
ATOM 1381 O O . LEU A 1 178 ? -17.220 -0.613 3.233 1.00 86.38 178 LEU A O 1
ATOM 1385 N N . ALA A 1 179 ? -16.227 -0.759 5.245 1.00 86.38 179 ALA A N 1
ATOM 1386 C CA . ALA A 1 179 ? -17.481 -0.743 5.983 1.00 86.38 179 ALA A CA 1
ATOM 1387 C C . ALA A 1 179 ? -18.279 0.534 5.695 1.00 86.38 179 ALA A C 1
ATOM 1389 O O . ALA A 1 179 ? -19.459 0.433 5.412 1.00 86.38 179 ALA A O 1
ATOM 1390 N N . ARG A 1 180 ? -17.650 1.714 5.689 1.00 82.06 180 ARG A N 1
ATOM 1391 C CA . ARG A 1 180 ? -18.342 2.994 5.481 1.00 82.06 180 ARG A CA 1
ATOM 1392 C C . ARG A 1 180 ? -19.000 3.129 4.102 1.00 82.06 180 ARG A C 1
ATOM 1394 O O . ARG A 1 180 ? -20.046 3.766 4.004 1.00 82.06 180 ARG A O 1
ATOM 1401 N N . ILE A 1 181 ? -18.377 2.580 3.059 1.00 82.06 181 ILE A N 1
ATOM 1402 C CA . ILE A 1 181 ? -18.866 2.679 1.672 1.00 82.06 181 ILE A CA 1
ATOM 1403 C C . ILE A 1 181 ? -19.784 1.522 1.254 1.00 82.06 181 ILE A C 1
ATOM 1405 O O . ILE A 1 181 ? -20.444 1.625 0.228 1.00 82.06 181 ILE A O 1
ATOM 1409 N N . SER A 1 182 ? -19.851 0.446 2.044 1.00 82.69 182 SER A N 1
ATOM 1410 C CA . SER A 1 182 ? -20.633 -0.766 1.742 1.00 82.69 182 SER A CA 1
ATOM 1411 C C . SER A 1 182 ? -21.915 -0.845 2.581 1.00 82.69 182 SER A C 1
ATOM 1413 O O . SER A 1 182 ? -22.182 -1.878 3.197 1.00 82.69 182 SER A O 1
ATOM 1415 N N . ARG A 1 183 ? -22.640 0.275 2.689 1.00 67.62 183 ARG A N 1
ATOM 1416 C CA . ARG A 1 183 ? -23.863 0.382 3.501 1.00 67.62 183 ARG A CA 1
ATOM 1417 C C . ARG A 1 183 ? -24.988 -0.511 2.986 1.00 67.62 183 ARG A C 1
ATOM 1419 O O . ARG A 1 183 ? -25.190 -0.536 1.755 1.00 67.62 183 ARG A O 1
#

InterPro domains:
  IPR000060 BCCT transporter family [PF02028] (1-183)
  IPR000060 BCCT transporter family [PTHR30047] (1-183)
  IPR018093 BCCT transporter, conserved site [PS01303] (158-167)

Radius of gyration: 21.58 Å; chains: 1; bounding box: 49×52×56 Å

Sequence (183 aa):
LGYFSYRYNLPLTIRSALYPIFGKRINGPIGHSVDIAAVIGTIFGIATTLGIGVVQLNYGLSVLFDIPDSMAAKAALIALSVIIATISVTSGVDKGIRVLSELNVALALGLILFVLFMGDTSFLLNALVLNVGDYVNRFMGMTLNSFAFDRPVEWMNNWTLFFWAWWVAWSPFVGLFLARISR

pLDDT: mean 89.46, std 6.19, range [64.19, 97.94]

Secondary structure (DSSP, 8-state):
-HHHHHHS---SSGGGGGHHHHGGGGGSHHHHHHHHHHHHHHHHHHHHHHHHHHHHHHHHHHHHH-----HHHHHHHHHHHHHHHHHHHHTT-HHHHHHHHHHHHHHHHHHHHHHHHHS-HHHHHHHHHHHHHHHHHHHHHHHT---SSS--HHHHIIIIIHHHHHHHHHHHHHHHHHHHH--

Foldseek 3Di:
DLCQCVVVVDPLAPLSVCCVPQPPCCVDPVVVVRRVLLVVLQVVLVVVVLLVVLQVVQVVCCVPPVRDPDPVSSVVVVVVVVVVVVCCVVVPPPVVVVVVVVVVVVVVVVVVVCCCVVDDVVCVVVVVVVVVVVCVVCVVVVVPDPCPPHDPPVVCVVPVVVVVSSCVSCCRVVVSVCSVVVD

Organism: Escherichia coli (NCBI:txid562)